Protein AF-A0A1I1TB42-F1 (afdb_monomer_lite)

Structure (mmCIF, N/CA/C/O backbone):
data_AF-A0A1I1TB42-F1
#
_entry.id   AF-A0A1I1TB42-F1
#
loop_
_atom_site.group_PDB
_atom_site.id
_atom_site.type_symbol
_atom_site.label_atom_id
_atom_site.label_alt_id
_atom_site.label_comp_id
_atom_site.label_asym_id
_atom_site.label_entity_id
_atom_site.label_seq_id
_atom_site.pdbx_PDB_ins_code
_atom_site.Cartn_x
_atom_site.Cartn_y
_atom_site.Cartn_z
_atom_site.occupancy
_atom_site.B_iso_or_equiv
_atom_site.auth_seq_id
_atom_site.auth_comp_id
_atom_site.auth_asym_id
_atom_site.auth_atom_id
_atom_site.pdbx_PDB_model_num
ATOM 1 N N . MET A 1 1 ? 8.179 -0.869 8.199 1.00 71.31 1 MET A N 1
ATOM 2 C CA . MET A 1 1 ? 7.589 -1.768 7.177 1.00 71.31 1 MET A CA 1
ATOM 3 C C . MET A 1 1 ? 8.344 -3.089 7.223 1.00 71.31 1 MET A C 1
ATOM 5 O O . MET A 1 1 ? 9.560 -3.053 7.364 1.00 71.31 1 MET A O 1
ATOM 9 N N . ARG A 1 2 ? 7.650 -4.229 7.180 1.00 82.56 2 ARG A N 1
ATOM 10 C CA . ARG A 1 2 ? 8.230 -5.577 7.302 1.00 82.56 2 ARG A CA 1
ATOM 11 C C . ARG A 1 2 ? 7.795 -6.415 6.099 1.00 82.56 2 ARG A C 1
ATOM 13 O O . ARG A 1 2 ? 6.681 -6.236 5.622 1.00 82.56 2 ARG A O 1
ATOM 20 N N . TYR A 1 3 ? 8.633 -7.331 5.627 1.00 83.31 3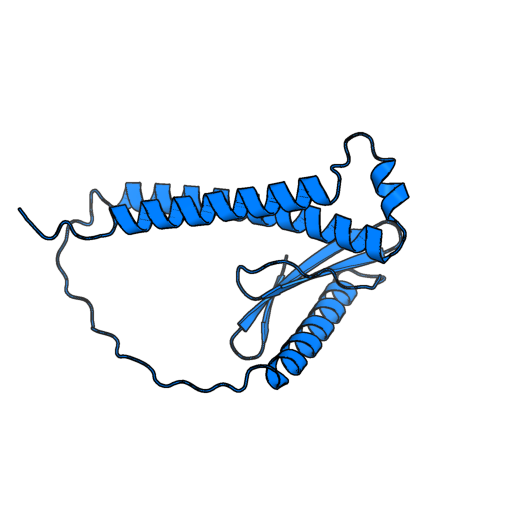 TYR A N 1
ATOM 21 C CA . TYR A 1 3 ? 8.280 -8.260 4.548 1.00 83.31 3 TYR A CA 1
ATOM 22 C C . TYR A 1 3 ? 8.361 -9.696 5.055 1.00 83.31 3 TYR A C 1
ATOM 24 O O . TYR A 1 3 ? 9.270 -10.033 5.813 1.00 83.31 3 TYR A O 1
ATOM 32 N N . ARG A 1 4 ? 7.403 -10.535 4.659 1.00 83.69 4 ARG A N 1
ATOM 33 C CA . ARG A 1 4 ? 7.363 -11.964 5.001 1.00 83.69 4 ARG A CA 1
ATOM 34 C C . ARG A 1 4 ? 6.939 -12.783 3.794 1.00 83.69 4 ARG A C 1
ATOM 36 O O . ARG A 1 4 ? 6.113 -12.334 3.011 1.00 83.69 4 ARG A O 1
ATOM 43 N N . GLU A 1 5 ? 7.480 -13.982 3.645 1.00 82.94 5 GLU A N 1
ATOM 44 C CA . GLU A 1 5 ? 7.063 -14.891 2.579 1.00 82.94 5 GLU A CA 1
ATOM 45 C C . GLU A 1 5 ? 5.858 -15.736 3.018 1.00 82.94 5 GLU A C 1
ATOM 47 O O . GLU A 1 5 ? 5.790 -16.209 4.155 1.00 82.94 5 GLU A O 1
ATOM 52 N N . HIS A 1 6 ? 4.897 -15.933 2.115 1.00 79.31 6 HIS A N 1
ATOM 53 C CA . HIS A 1 6 ? 3.811 -16.889 2.287 1.00 79.31 6 HIS A CA 1
ATOM 54 C C . HIS A 1 6 ? 3.428 -17.523 0.944 1.00 79.31 6 HIS A C 1
ATOM 56 O O . HIS A 1 6 ? 3.066 -16.815 0.007 1.00 79.31 6 HIS A O 1
ATOM 62 N N . ALA A 1 7 ? 3.491 -18.857 0.856 1.00 78.50 7 ALA A N 1
ATOM 63 C CA . ALA A 1 7 ? 3.131 -19.628 -0.341 1.00 78.50 7 ALA A CA 1
ATOM 64 C C . ALA A 1 7 ? 3.830 -19.143 -1.636 1.00 78.50 7 ALA A C 1
ATOM 66 O O . ALA A 1 7 ? 3.191 -19.001 -2.679 1.00 78.50 7 ALA A O 1
ATOM 67 N N . GLY A 1 8 ? 5.133 -18.839 -1.560 1.00 77.12 8 GLY A N 1
ATOM 68 C CA . GLY A 1 8 ? 5.920 -18.339 -2.694 1.00 77.12 8 GLY A CA 1
ATOM 69 C C . GLY A 1 8 ? 5.619 -16.890 -3.089 1.00 77.12 8 GLY A C 1
ATOM 70 O O . GLY A 1 8 ? 6.029 -16.441 -4.158 1.00 77.12 8 GLY A O 1
ATOM 71 N N . ARG A 1 9 ? 4.876 -16.144 -2.260 1.00 80.56 9 ARG A N 1
ATOM 72 C CA . ARG A 1 9 ? 4.571 -14.724 -2.467 1.00 80.56 9 ARG A CA 1
ATOM 73 C C . ARG A 1 9 ? 5.179 -13.884 -1.354 1.00 80.56 9 ARG A C 1
ATOM 75 O O . ARG A 1 9 ? 5.055 -14.214 -0.176 1.00 80.56 9 ARG A O 1
ATOM 82 N N . GLN A 1 10 ? 5.790 -12.762 -1.722 1.00 83.94 10 GLN A N 1
ATOM 83 C CA . GLN A 1 10 ? 6.250 -11.769 -0.756 1.00 83.94 10 GLN A CA 1
ATOM 84 C C . GLN A 1 10 ? 5.054 -10.944 -0.266 1.00 83.94 10 GLN A C 1
ATOM 86 O O . GLN A 1 10 ? 4.338 -10.350 -1.067 1.00 83.94 10 GLN A O 1
ATOM 91 N N . VAL A 1 11 ? 4.838 -10.912 1.044 1.00 86.62 11 VAL A N 1
ATOM 92 C CA . VAL A 1 11 ? 3.774 -10.160 1.710 1.00 86.62 11 VAL A CA 1
ATOM 93 C C . VAL A 1 11 ? 4.393 -8.972 2.439 1.00 86.62 11 VAL A C 1
ATOM 95 O O . VAL A 1 11 ? 5.223 -9.149 3.334 1.00 86.62 11 VAL A O 1
ATOM 98 N N . GLY A 1 12 ? 3.996 -7.762 2.053 1.00 87.50 12 GLY A N 1
ATOM 99 C CA . GLY A 1 12 ? 4.333 -6.534 2.764 1.00 87.50 12 GLY A CA 1
ATOM 100 C C . GLY A 1 12 ? 3.418 -6.358 3.971 1.00 87.50 12 GLY A C 1
ATOM 101 O O . GLY A 1 12 ? 2.211 -6.542 3.862 1.00 87.50 12 GLY A O 1
ATOM 102 N N . ILE A 1 13 ? 3.986 -6.011 5.123 1.00 91.06 13 ILE A N 1
ATOM 103 C CA . ILE A 1 13 ? 3.274 -5.715 6.367 1.00 91.06 13 ILE A CA 1
ATOM 104 C C . ILE A 1 13 ? 3.668 -4.316 6.819 1.00 91.06 13 ILE A C 1
ATOM 106 O O . ILE A 1 13 ? 4.839 -4.001 7.065 1.00 91.06 13 ILE A O 1
ATOM 110 N N . MET A 1 14 ? 2.666 -3.463 6.936 1.00 90.31 14 MET A N 1
ATOM 111 C CA . MET A 1 14 ? 2.805 -2.098 7.398 1.00 90.31 14 MET A CA 1
ATOM 112 C C . MET A 1 14 ? 1.963 -1.937 8.643 1.00 90.31 14 MET A C 1
ATOM 114 O O . MET A 1 14 ? 0.807 -2.335 8.653 1.00 90.31 14 MET A O 1
ATOM 118 N N . VAL A 1 15 ? 2.551 -1.346 9.675 1.00 91.62 15 VAL A N 1
ATOM 119 C CA . VAL A 1 15 ? 1.868 -1.010 10.918 1.00 91.62 15 VAL A CA 1
ATOM 120 C C . VAL A 1 15 ? 2.166 0.430 11.284 1.00 91.62 15 VAL A C 1
ATOM 122 O O . VAL A 1 15 ? 3.224 0.956 10.929 1.00 91.62 15 VAL A O 1
ATOM 125 N N . TRP A 1 16 ? 1.212 1.087 11.930 1.00 88.12 16 TRP A N 1
ATOM 126 C CA . TRP A 1 16 ? 1.358 2.465 12.387 1.00 88.12 16 TRP A CA 1
ATOM 127 C C . TRP A 1 16 ? 0.541 2.700 13.657 1.00 88.12 16 TRP A C 1
ATOM 129 O O . TRP A 1 16 ? -0.492 2.059 13.866 1.00 88.12 16 TRP A O 1
ATOM 139 N N . ALA A 1 17 ? 1.009 3.628 14.489 1.00 85.00 17 ALA A N 1
ATOM 140 C CA . ALA A 1 17 ? 0.274 4.092 15.656 1.00 85.00 17 ALA A CA 1
ATOM 141 C C . ALA A 1 17 ? -0.944 4.931 15.232 1.00 85.00 17 ALA A C 1
ATOM 143 O O . ALA A 1 17 ? -0.885 5.711 14.279 1.00 85.00 17 ALA A O 1
ATOM 144 N N . SER A 1 18 ? -2.058 4.756 15.934 1.00 78.25 18 SER A N 1
ATOM 145 C CA . SER A 1 18 ? -3.333 5.431 15.704 1.00 78.25 18 SER A CA 1
ATOM 146 C C . SER A 1 18 ? -4.086 5.561 17.028 1.00 78.25 18 SER A C 1
ATOM 148 O O . SER A 1 18 ? -4.715 4.597 17.464 1.00 78.25 18 SER A O 1
ATOM 150 N N . GLY A 1 19 ? -4.023 6.757 17.629 1.00 76.38 19 GLY A N 1
ATOM 151 C CA . GLY A 1 19 ? -4.785 7.181 18.814 1.00 76.38 19 GLY A CA 1
ATOM 152 C C . GLY A 1 19 ? -4.632 6.257 20.024 1.00 76.38 19 GLY A C 1
ATOM 153 O O . GLY A 1 19 ? -3.760 6.431 20.863 1.00 76.38 19 GLY A O 1
ATOM 154 N N . ASP A 1 20 ? -5.494 5.260 20.083 1.00 79.44 20 ASP A N 1
ATOM 155 C CA . ASP A 1 20 ? -5.678 4.257 21.130 1.00 79.44 20 ASP A CA 1
ATOM 156 C C . ASP A 1 20 ? -5.070 2.883 20.782 1.00 79.44 20 ASP A C 1
ATOM 158 O O . ASP A 1 20 ? -5.358 1.880 21.431 1.00 79.44 20 ASP A O 1
ATOM 162 N N . GLY A 1 21 ? -4.209 2.797 19.763 1.00 87.75 21 GLY A N 1
ATOM 163 C CA . GLY A 1 21 ? -3.405 1.597 19.539 1.00 87.75 21 GLY A CA 1
ATOM 164 C C . GLY A 1 21 ? -2.656 1.565 18.216 1.00 87.75 21 GLY A C 1
ATOM 165 O O . GLY A 1 21 ? -2.378 2.584 17.593 1.00 87.75 21 GLY A O 1
ATOM 166 N N . TRP A 1 22 ? -2.327 0.360 17.778 1.00 90.06 22 TRP A N 1
ATOM 167 C CA . TRP A 1 22 ? -1.619 0.074 16.539 1.00 90.06 22 TRP A CA 1
ATOM 168 C C . TRP A 1 22 ? -2.563 -0.511 15.501 1.00 90.06 22 TRP A C 1
ATOM 170 O O . TRP A 1 22 ? -3.445 -1.310 15.819 1.00 90.06 22 TRP A O 1
ATOM 180 N N . ARG A 1 23 ? -2.352 -0.126 14.246 1.00 86.38 23 ARG A N 1
ATOM 181 C CA . ARG A 1 23 ? -3.084 -0.615 13.075 1.00 86.38 23 ARG A CA 1
ATOM 182 C C . ARG A 1 23 ? -2.139 -1.270 12.101 1.00 86.38 23 ARG A C 1
ATOM 184 O O . ARG A 1 23 ? -0.926 -1.104 12.214 1.00 86.38 23 ARG A O 1
ATOM 191 N N . GLY A 1 24 ? -2.703 -1.964 11.121 1.00 88.56 24 GLY A N 1
ATOM 192 C CA . GLY A 1 24 ? -1.915 -2.548 10.060 1.00 88.56 24 GLY A CA 1
ATOM 193 C C . GLY A 1 24 ? -2.632 -2.644 8.726 1.00 88.56 24 GLY A C 1
ATOM 194 O O . GLY A 1 24 ? -3.857 -2.605 8.631 1.00 88.56 24 GLY A O 1
ATOM 195 N N . ALA A 1 25 ? -1.823 -2.749 7.685 1.00 88.44 25 ALA A N 1
ATOM 196 C CA . ALA A 1 25 ? -2.212 -3.023 6.318 1.00 88.44 25 ALA A CA 1
ATOM 197 C C . ALA A 1 25 ? -1.225 -4.032 5.734 1.00 88.44 25 ALA A C 1
ATOM 199 O O . ALA A 1 25 ? -0.064 -4.108 6.157 1.00 88.44 25 ALA A O 1
ATOM 200 N N . TRP A 1 26 ? -1.680 -4.802 4.755 1.00 90.50 26 TRP A N 1
ATOM 201 C CA . TRP A 1 26 ? -0.843 -5.773 4.064 1.00 90.50 26 TRP A CA 1
ATOM 202 C C . TRP A 1 26 ? -0.923 -5.602 2.556 1.00 90.50 26 TRP A C 1
ATOM 204 O O . TRP A 1 26 ? -1.932 -5.150 2.031 1.00 90.50 26 TRP A O 1
ATOM 214 N N . SER A 1 27 ? 0.136 -5.978 1.854 1.00 85.25 27 SER A N 1
ATOM 215 C CA . SER A 1 27 ? 0.175 -6.022 0.392 1.00 85.25 27 SER A CA 1
ATOM 216 C C . SER A 1 27 ? 0.836 -7.311 -0.078 1.00 85.25 27 SER A C 1
ATOM 218 O O . SER A 1 27 ? 1.482 -8.020 0.698 1.00 85.25 27 SER A O 1
ATOM 220 N N . VAL A 1 28 ? 0.669 -7.632 -1.358 1.00 85.12 28 VAL A N 1
ATOM 221 C CA . VAL A 1 28 ? 1.310 -8.785 -2.001 1.00 85.12 28 VAL A CA 1
ATOM 222 C C . VAL A 1 28 ? 2.196 -8.272 -3.124 1.00 85.12 28 VAL A C 1
ATOM 224 O O . VAL A 1 28 ? 1.712 -7.614 -4.044 1.00 85.12 28 VAL A O 1
ATOM 227 N N . GLY A 1 29 ? 3.489 -8.582 -3.059 1.00 76.00 29 GLY A N 1
ATOM 228 C CA . GLY A 1 29 ? 4.491 -8.078 -3.993 1.00 76.00 29 GLY A CA 1
ATOM 229 C C . GLY A 1 29 ? 4.512 -6.547 -4.034 1.00 76.00 29 GLY A C 1
ATOM 230 O O . GLY A 1 29 ? 4.489 -5.888 -2.998 1.00 76.00 29 GLY A O 1
ATOM 231 N N . GLY A 1 30 ? 4.543 -5.987 -5.245 1.00 63.81 30 GLY A N 1
ATOM 232 C CA . GLY A 1 30 ? 4.378 -4.552 -5.505 1.00 63.81 30 GLY A CA 1
ATOM 233 C C . GLY A 1 30 ? 2.931 -4.148 -5.805 1.00 63.81 30 GLY A C 1
ATOM 234 O O . GLY A 1 30 ? 2.724 -3.271 -6.632 1.00 63.81 30 GLY A O 1
ATOM 235 N N . GLY A 1 31 ? 1.942 -4.833 -5.228 1.00 71.44 31 GLY A N 1
ATOM 236 C CA . GLY A 1 31 ? 0.520 -4.529 -5.421 1.00 71.44 31 GLY A CA 1
ATOM 237 C C . GLY A 1 31 ? -0.047 -3.521 -4.415 1.00 71.44 31 GLY A C 1
ATOM 238 O O . GLY A 1 31 ? 0.668 -3.020 -3.548 1.00 71.44 31 GLY A O 1
ATOM 239 N N . ALA A 1 32 ? -1.356 -3.275 -4.526 1.00 73.06 32 ALA A N 1
ATOM 240 C CA . ALA A 1 32 ? -2.114 -2.392 -3.639 1.00 73.06 32 ALA A CA 1
ATOM 241 C C . ALA A 1 32 ? -2.079 -2.846 -2.168 1.00 73.06 32 ALA A C 1
ATOM 243 O O . ALA A 1 32 ? -1.952 -4.044 -1.871 1.00 73.06 32 ALA A O 1
ATOM 244 N N . TRP A 1 33 ? -2.220 -1.887 -1.252 1.00 81.44 33 TRP A N 1
ATOM 245 C CA . TRP A 1 33 ? -2.305 -2.147 0.186 1.00 81.44 33 TRP A CA 1
ATOM 246 C C . TRP A 1 33 ? -3.747 -2.332 0.664 1.00 81.44 33 TRP A C 1
ATOM 248 O O . TRP A 1 33 ? -4.632 -1.529 0.393 1.00 81.44 33 TRP A O 1
ATOM 258 N N . TYR A 1 34 ? -3.963 -3.375 1.460 1.00 81.12 34 TYR A N 1
ATOM 259 C CA . TYR A 1 34 ? -5.237 -3.724 2.071 1.00 81.12 34 TYR A CA 1
ATOM 260 C C . TYR A 1 34 ? -5.193 -3.398 3.561 1.00 81.12 34 TYR A C 1
ATOM 262 O O . TYR A 1 34 ? -4.496 -4.058 4.340 1.00 81.12 34 TYR A O 1
ATOM 270 N N . ALA A 1 35 ? -5.939 -2.372 3.964 1.00 84.50 35 ALA A N 1
ATOM 271 C CA . ALA A 1 35 ? -6.102 -2.025 5.367 1.00 84.50 35 ALA A CA 1
ATOM 272 C C . ALA A 1 35 ? -6.772 -3.170 6.138 1.00 84.50 35 ALA A C 1
ATOM 274 O O . ALA A 1 35 ? -7.774 -3.739 5.700 1.00 84.50 35 ALA A O 1
ATOM 275 N N . VAL A 1 36 ? -6.235 -3.492 7.313 1.00 84.19 36 VAL A N 1
ATOM 276 C CA . VAL A 1 36 ? -6.827 -4.484 8.203 1.00 84.19 36 VAL A CA 1
ATOM 277 C C . VAL A 1 36 ? -7.741 -3.797 9.199 1.00 84.19 36 VAL A C 1
ATOM 279 O O . VAL A 1 36 ? -7.383 -2.800 9.828 1.00 84.19 36 VAL A O 1
ATOM 282 N N . ARG A 1 37 ? -8.937 -4.359 9.362 1.00 76.25 37 ARG A N 1
ATOM 283 C CA . ARG A 1 37 ? -9.877 -3.921 10.386 1.00 76.25 37 ARG A CA 1
ATOM 284 C C . ARG A 1 37 ? -9.424 -4.470 11.739 1.00 76.25 37 ARG A C 1
ATOM 286 O O . ARG A 1 37 ? -9.446 -5.679 11.953 1.00 76.25 37 ARG A O 1
ATOM 293 N N . GLY A 1 38 ? -8.998 -3.588 12.635 1.00 75.25 38 GLY A N 1
ATOM 294 C CA . GLY A 1 38 ? -8.553 -3.958 13.975 1.00 75.25 38 GLY A CA 1
ATOM 295 C C . GLY A 1 38 ? -7.628 -2.914 14.588 1.00 75.25 38 GLY A C 1
ATOM 296 O O . GLY A 1 38 ? -6.989 -2.138 13.877 1.00 75.25 38 GLY A O 1
ATOM 297 N N . ARG A 1 39 ? -7.577 -2.910 15.920 1.00 83.38 39 ARG A N 1
ATOM 298 C CA . ARG A 1 39 ? -6.672 -2.096 16.728 1.00 83.38 39 ARG A CA 1
ATOM 299 C C . ARG A 1 39 ? -6.023 -2.995 17.772 1.00 83.38 39 ARG A C 1
ATOM 301 O O . ARG A 1 39 ? -6.701 -3.822 18.382 1.00 83.38 39 ARG A O 1
ATOM 308 N N . TRP A 1 40 ? -4.715 -2.857 17.946 1.00 90.25 40 TRP A N 1
ATOM 309 C CA . TRP A 1 40 ? -3.929 -3.719 18.828 1.00 90.25 40 TRP A CA 1
ATOM 310 C C . TRP A 1 40 ? -3.077 -2.901 19.789 1.00 90.25 40 TRP A C 1
ATOM 312 O O . TRP A 1 40 ? -2.650 -1.799 19.466 1.00 90.25 40 TRP A O 1
ATOM 322 N N . ALA A 1 41 ? -2.815 -3.447 20.974 1.00 87.75 41 ALA A N 1
ATOM 323 C CA . ALA A 1 41 ? -2.095 -2.730 22.024 1.00 87.75 41 ALA A CA 1
ATOM 324 C C . ALA A 1 41 ? -0.621 -2.448 21.673 1.00 87.75 41 ALA A C 1
ATOM 326 O O . ALA A 1 41 ? -0.053 -1.474 22.155 1.00 87.75 41 ALA A O 1
ATOM 327 N N . THR A 1 42 ? 0.004 -3.275 20.827 1.00 90.44 42 THR A N 1
ATOM 328 C CA . THR A 1 42 ? 1.434 -3.172 20.497 1.00 90.44 42 THR A CA 1
ATOM 329 C C . THR A 1 42 ? 1.694 -3.285 18.997 1.00 90.44 42 THR A C 1
ATOM 331 O O . THR A 1 42 ? 0.903 -3.883 18.259 1.00 90.44 42 THR A O 1
ATOM 334 N N . GLU A 1 43 ? 2.830 -2.737 18.554 1.00 90.19 43 GLU A N 1
ATOM 335 C CA . GLU A 1 43 ? 3.301 -2.837 17.168 1.00 90.19 43 GLU A CA 1
ATOM 336 C C . GLU A 1 43 ? 3.465 -4.303 16.738 1.00 90.19 43 GLU A C 1
ATOM 338 O O . GLU A 1 43 ? 2.953 -4.706 15.692 1.00 90.19 43 GLU A O 1
ATOM 343 N N . GLU A 1 44 ? 4.132 -5.116 17.561 1.00 89.75 44 GLU A N 1
ATOM 344 C CA . GLU A 1 44 ? 4.338 -6.550 17.333 1.00 89.75 44 GLU A CA 1
ATOM 345 C C . GLU A 1 44 ? 3.023 -7.301 17.138 1.00 89.75 44 GLU A C 1
ATOM 347 O O . GLU A 1 44 ? 2.880 -8.046 16.164 1.00 89.75 44 GLU A O 1
ATOM 352 N N . LEU A 1 45 ? 2.044 -7.072 18.020 1.00 89.38 45 LEU A N 1
ATOM 353 C CA . LEU A 1 45 ? 0.745 -7.730 17.931 1.00 89.38 45 LEU A CA 1
ATOM 354 C C . LEU A 1 45 ? -0.004 -7.285 16.670 1.00 89.38 45 LEU A C 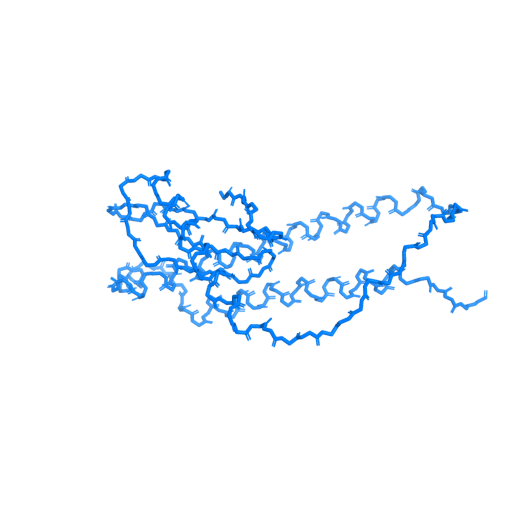1
ATOM 356 O O . LEU A 1 45 ? -0.606 -8.114 15.987 1.00 89.38 45 LEU A O 1
ATOM 360 N N . ALA A 1 46 ? 0.078 -6.000 16.316 1.00 89.12 46 ALA A N 1
ATOM 361 C CA . ALA A 1 46 ? -0.493 -5.493 15.075 1.00 89.12 46 ALA A CA 1
ATOM 362 C C . ALA A 1 46 ? 0.133 -6.153 13.845 1.00 89.12 46 ALA A C 1
ATOM 364 O O . ALA A 1 46 ? -0.587 -6.580 12.939 1.00 89.12 46 ALA A O 1
ATOM 365 N N . ALA A 1 47 ? 1.459 -6.287 13.818 1.00 89.12 47 ALA A N 1
ATOM 366 C CA . ALA A 1 47 ? 2.174 -6.898 12.705 1.00 89.12 47 ALA A CA 1
ATOM 367 C C . ALA A 1 47 ? 1.829 -8.388 12.574 1.00 89.12 47 ALA A C 1
ATOM 369 O O . ALA A 1 47 ? 1.599 -8.880 11.466 1.00 89.12 47 ALA A O 1
ATOM 370 N N . GLU A 1 48 ? 1.746 -9.101 13.698 1.00 89.44 48 GLU A N 1
ATOM 371 C CA . GLU A 1 48 ? 1.390 -10.516 13.733 1.00 89.44 48 GLU A CA 1
ATOM 372 C C . GLU A 1 48 ? -0.047 -10.756 13.260 1.00 89.44 48 GLU A C 1
ATOM 374 O O . GLU A 1 48 ? -0.275 -11.587 12.378 1.00 89.44 48 GLU A O 1
ATOM 379 N N . LYS A 1 49 ? -1.018 -9.999 13.783 1.00 90.00 49 LYS A N 1
ATOM 380 C CA . LYS A 1 49 ? -2.434 -10.133 13.409 1.00 90.00 49 LYS A CA 1
ATOM 381 C C . LYS A 1 49 ? -2.684 -9.716 11.962 1.00 90.00 49 LYS A C 1
ATOM 383 O O . LYS A 1 49 ? -3.422 -10.400 11.254 1.00 90.00 49 LYS A O 1
ATOM 388 N N . THR A 1 50 ? -2.007 -8.670 11.493 1.00 88.06 50 THR A N 1
ATOM 389 C CA . THR A 1 50 ? -2.034 -8.249 10.083 1.00 88.06 50 THR A CA 1
ATOM 390 C C . THR A 1 50 ? -1.499 -9.353 9.169 1.00 88.06 50 THR A C 1
ATOM 392 O O . THR A 1 50 ? -2.113 -9.657 8.148 1.00 88.06 50 THR A O 1
ATOM 395 N N . PHE A 1 51 ? -0.404 -10.018 9.555 1.00 87.75 51 PHE A N 1
ATOM 396 C CA . PHE A 1 51 ? 0.134 -11.147 8.793 1.00 87.75 51 PHE A CA 1
ATOM 397 C C . PHE A 1 51 ? -0.757 -12.398 8.864 1.00 87.75 51 PHE A C 1
ATOM 399 O O . PHE A 1 51 ? -0.897 -13.121 7.883 1.00 87.75 51 PHE A O 1
ATOM 406 N N . ALA A 1 52 ? -1.398 -12.674 9.999 1.00 85.94 52 ALA A N 1
ATOM 407 C CA . ALA A 1 52 ? -2.346 -13.783 10.101 1.00 85.94 52 ALA A CA 1
ATOM 408 C C . ALA A 1 52 ? -3.557 -13.583 9.171 1.00 85.94 52 ALA A C 1
ATOM 410 O O . ALA A 1 52 ? -3.998 -14.522 8.505 1.00 85.94 52 ALA A O 1
ATOM 411 N N . LEU A 1 53 ? -4.060 -12.350 9.077 1.00 85.50 53 LEU A N 1
ATOM 412 C CA . LEU A 1 53 ? -5.181 -12.004 8.206 1.00 85.50 53 LEU A CA 1
ATOM 413 C C . LEU A 1 53 ? -4.795 -12.021 6.726 1.00 85.50 53 LEU A C 1
ATOM 415 O O . LEU A 1 53 ? -5.568 -12.530 5.917 1.00 85.50 53 LEU A O 1
ATOM 419 N N . SER A 1 54 ? -3.588 -11.570 6.369 1.00 84.62 54 SER A N 1
ATOM 420 C CA . SER A 1 54 ? -3.097 -11.694 4.992 1.00 84.62 54 SER A CA 1
ATOM 421 C C . SER A 1 54 ? -2.985 -13.155 4.554 1.00 84.62 54 SER A C 1
ATOM 423 O O . SER A 1 54 ? -3.411 -13.497 3.454 1.00 84.62 54 SER A O 1
ATOM 425 N N . ARG A 1 55 ? -2.500 -14.044 5.432 1.00 84.44 55 ARG A N 1
ATOM 426 C CA . ARG A 1 55 ? -2.458 -15.494 5.181 1.00 84.44 55 ARG A CA 1
ATOM 427 C C . ARG A 1 55 ? -3.845 -16.092 4.965 1.00 84.44 55 ARG A C 1
ATOM 429 O O . ARG A 1 55 ? -4.020 -16.883 4.045 1.00 84.44 55 ARG A O 1
ATOM 436 N N . SER A 1 56 ? -4.819 -15.719 5.797 1.00 81.19 56 SER A N 1
ATOM 437 C CA . SER A 1 56 ? -6.202 -16.194 5.660 1.00 81.19 56 SER A CA 1
ATOM 438 C C . SER A 1 56 ? -6.809 -15.759 4.322 1.00 81.19 56 SER A C 1
ATOM 440 O O . SER A 1 56 ? -7.314 -16.592 3.571 1.00 81.19 56 SER A O 1
ATOM 442 N N . SER A 1 57 ? -6.661 -14.480 3.968 1.00 77.00 57 SER A N 1
ATOM 443 C CA . SER A 1 57 ? -7.153 -13.923 2.701 1.00 77.00 57 SER A CA 1
ATOM 444 C C . SER A 1 57 ? -6.475 -14.557 1.484 1.00 77.00 57 SER A C 1
ATOM 446 O O . SER A 1 57 ? -7.150 -14.958 0.541 1.00 77.00 57 SER A O 1
ATOM 448 N N . LEU A 1 58 ? -5.150 -14.739 1.523 1.00 75.56 58 LEU A N 1
ATOM 449 C CA . LEU A 1 58 ? -4.395 -15.420 0.465 1.00 75.56 58 LEU A CA 1
ATOM 450 C C . LEU A 1 58 ? -4.770 -16.902 0.332 1.00 75.56 58 LEU A C 1
ATOM 452 O O . LEU A 1 58 ? -4.815 -17.427 -0.782 1.00 75.56 58 LEU A O 1
ATOM 456 N N . GLY A 1 59 ? -5.052 -17.572 1.451 1.00 62.59 59 GLY A N 1
ATOM 457 C CA . GLY A 1 59 ? -5.544 -18.948 1.477 1.00 62.59 59 GLY A CA 1
ATOM 458 C C . GLY A 1 59 ? -6.952 -19.085 0.891 1.00 62.59 59 GLY A C 1
ATOM 459 O O . GLY A 1 59 ? -7.219 -20.051 0.177 1.00 62.59 59 GLY A O 1
ATOM 460 N N . GLN A 1 60 ? -7.833 -18.103 1.119 1.00 55.03 60 GLN A N 1
ATOM 461 C CA . GLN A 1 60 ? -9.171 -18.066 0.518 1.00 55.03 60 GLN A CA 1
ATOM 462 C C . GLN A 1 60 ? -9.150 -17.689 -0.972 1.00 55.03 60 GLN A C 1
ATOM 464 O O . GLN A 1 60 ? -9.895 -18.279 -1.758 1.00 55.03 60 GLN A O 1
ATOM 469 N N . ASP A 1 61 ? -8.247 -16.807 -1.407 1.00 51.44 61 ASP A N 1
ATOM 470 C CA . ASP A 1 61 ? -8.029 -16.516 -2.835 1.00 51.44 61 ASP A CA 1
ATOM 471 C C . ASP A 1 61 ? -7.447 -17.713 -3.609 1.00 51.44 61 ASP A C 1
ATOM 473 O O . ASP A 1 61 ? -7.640 -17.837 -4.825 1.00 51.44 61 ASP A O 1
ATOM 477 N N . GLY A 1 62 ? -6.802 -18.652 -2.907 1.00 43.94 62 GLY A N 1
ATOM 478 C CA . GLY A 1 62 ? -6.386 -19.949 -3.445 1.00 43.94 62 GLY A CA 1
ATOM 479 C C . GLY A 1 62 ? -7.547 -20.831 -3.928 1.00 43.94 62 GLY A C 1
ATOM 480 O O . GLY A 1 62 ? -7.336 -21.687 -4.787 1.00 43.94 62 GLY A O 1
ATOM 481 N N . LEU A 1 63 ? -8.780 -20.596 -3.456 1.00 40.88 63 LEU A N 1
ATOM 482 C CA . LEU A 1 63 ? -9.979 -21.316 -3.909 1.00 40.88 63 LEU A CA 1
ATOM 483 C C . LEU A 1 63 ? -10.609 -20.711 -5.176 1.00 40.88 63 LEU A C 1
ATOM 485 O O . LEU A 1 63 ? -11.344 -21.409 -5.874 1.00 40.88 63 LEU A O 1
ATOM 489 N N . ARG A 1 64 ? -10.317 -19.447 -5.527 1.00 46.34 64 ARG A N 1
ATOM 490 C CA . ARG A 1 64 ? -10.915 -18.772 -6.701 1.00 46.34 64 ARG A CA 1
ATOM 491 C C . ARG A 1 64 ? -10.046 -18.751 -7.957 1.00 46.34 64 ARG A C 1
ATOM 493 O O . ARG A 1 64 ? -10.549 -18.414 -9.027 1.00 46.34 64 ARG A O 1
ATOM 500 N N . ARG A 1 65 ? -8.775 -19.158 -7.891 1.00 45.97 65 ARG A N 1
ATOM 501 C CA . ARG A 1 65 ? -7.905 -19.269 -9.080 1.00 45.97 65 ARG A CA 1
ATOM 502 C C . ARG A 1 65 ? -7.330 -20.673 -9.274 1.00 45.97 65 ARG A C 1
ATOM 504 O O . ARG A 1 65 ? -6.126 -20.850 -9.408 1.00 45.97 65 ARG A O 1
ATOM 511 N N . ARG A 1 66 ? -8.205 -21.674 -9.420 1.00 41.75 66 ARG A N 1
ATOM 512 C CA . ARG A 1 66 ? -7.916 -22.823 -10.294 1.00 41.75 66 ARG A CA 1
ATOM 513 C C . ARG A 1 66 ? -8.432 -22.516 -11.701 1.00 41.75 66 ARG A C 1
ATOM 515 O O . ARG A 1 66 ? -9.539 -22.885 -12.071 1.00 41.75 66 ARG A O 1
ATOM 522 N N . ARG A 1 67 ? -7.602 -21.850 -12.501 1.00 35.69 67 ARG A N 1
ATOM 523 C CA . ARG A 1 67 ? -7.540 -22.117 -13.942 1.00 35.69 67 ARG A CA 1
ATOM 524 C C . ARG A 1 67 ? -6.079 -22.288 -14.316 1.00 35.69 67 ARG A C 1
ATOM 526 O O . ARG A 1 67 ? -5.279 -21.367 -14.209 1.00 35.69 67 ARG A O 1
ATOM 533 N N . SER A 1 68 ? -5.771 -23.527 -14.657 1.00 42.25 68 SER A N 1
ATOM 534 C CA . SER A 1 68 ? -4.491 -24.004 -15.142 1.00 42.25 68 SER A CA 1
ATOM 535 C C . SER A 1 68 ? -4.242 -23.496 -16.560 1.00 42.25 68 SER A C 1
ATOM 537 O O . SER A 1 68 ? -5.116 -23.635 -17.411 1.00 42.25 68 SER A O 1
ATOM 539 N N . SER A 1 69 ? -3.030 -23.015 -16.828 1.00 32.31 69 SER A N 1
ATOM 540 C CA . SER A 1 69 ? -2.425 -23.058 -18.165 1.00 32.31 69 SER A CA 1
ATOM 541 C C . SER A 1 69 ? -0.897 -22.947 -18.060 1.00 32.31 69 SER A C 1
ATOM 543 O O . SER A 1 69 ? -0.377 -21.840 -18.034 1.00 32.31 69 SER A O 1
ATOM 545 N N . ALA A 1 70 ? -0.258 -24.120 -17.926 1.00 33.75 70 ALA A N 1
ATOM 546 C CA . ALA A 1 70 ? 0.967 -24.630 -18.580 1.00 33.75 70 ALA A CA 1
ATOM 547 C C . ALA A 1 70 ? 2.227 -23.722 -18.757 1.00 33.75 70 ALA A C 1
ATOM 549 O O . ALA A 1 70 ? 2.249 -22.577 -18.332 1.00 33.75 70 ALA A O 1
ATOM 550 N N . PRO A 1 71 ? 3.363 -24.272 -19.234 1.00 36.88 71 PRO A N 1
ATOM 551 C CA . PRO A 1 71 ? 4.510 -24.638 -18.412 1.00 36.88 71 PRO A CA 1
ATOM 552 C C . PRO A 1 71 ? 5.699 -23.670 -18.536 1.00 36.88 71 PRO A C 1
ATOM 554 O O . PRO A 1 71 ? 5.765 -22.810 -19.409 1.00 36.88 71 PRO A O 1
ATOM 557 N N . ALA A 1 72 ? 6.661 -23.869 -17.632 1.00 41.56 72 ALA A N 1
ATOM 558 C CA . ALA A 1 72 ? 7.965 -23.222 -17.598 1.00 41.56 72 ALA A CA 1
ATOM 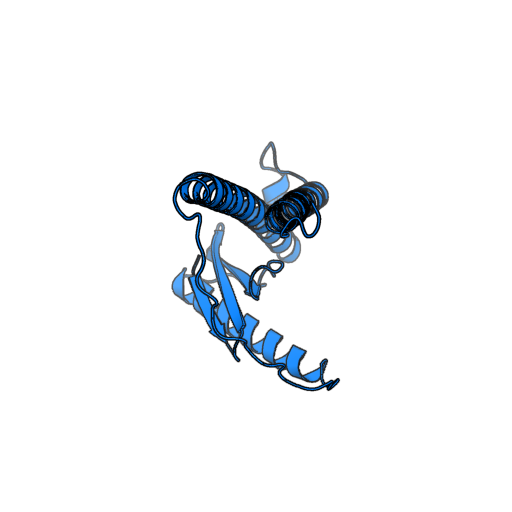559 C C . ALA A 1 72 ? 8.674 -23.273 -18.962 1.00 41.56 72 ALA A C 1
ATOM 561 O O . ALA A 1 72 ? 8.896 -24.352 -19.512 1.00 41.56 72 ALA A O 1
ATOM 562 N N . SER A 1 73 ? 9.058 -22.100 -19.471 1.00 33.84 73 SER A N 1
ATOM 563 C CA . SER A 1 73 ? 9.891 -21.967 -20.664 1.00 33.84 73 SER A CA 1
ATOM 564 C C . SER A 1 73 ? 11.306 -21.536 -20.284 1.00 33.84 73 SER A C 1
ATOM 566 O O . SER A 1 73 ? 11.529 -20.818 -19.309 1.00 33.84 73 SER A O 1
ATOM 568 N N . GLN A 1 74 ? 12.251 -22.088 -21.029 1.00 29.72 74 GLN A N 1
ATOM 569 C CA . GLN A 1 74 ? 13.643 -22.317 -20.679 1.00 29.72 74 GLN A CA 1
ATOM 570 C C . GLN A 1 74 ? 14.496 -21.042 -20.630 1.00 29.72 74 GLN A C 1
ATOM 572 O O . GLN A 1 74 ? 14.292 -20.079 -21.364 1.00 29.72 74 GLN A O 1
ATOM 577 N N . ARG A 1 75 ? 15.500 -21.092 -19.756 1.00 34.41 75 ARG A N 1
ATOM 578 C CA . ARG A 1 75 ? 16.570 -20.111 -19.559 1.00 34.41 75 ARG A CA 1
ATOM 579 C C . ARG A 1 75 ? 17.656 -20.323 -20.628 1.00 34.41 75 ARG A C 1
ATOM 581 O O . ARG A 1 75 ? 18.200 -21.426 -20.658 1.00 34.41 75 ARG A O 1
ATOM 588 N N . PRO A 1 76 ? 18.055 -19.325 -21.436 1.00 33.91 76 PRO A N 1
ATOM 589 C CA . PRO A 1 76 ? 19.350 -19.361 -22.100 1.00 33.91 76 PRO A CA 1
ATOM 590 C C . PRO A 1 76 ? 20.433 -18.755 -21.192 1.00 33.91 76 PRO A C 1
ATOM 592 O O . PRO A 1 76 ? 20.191 -17.804 -20.446 1.00 33.91 76 PRO A O 1
ATOM 595 N N . ALA A 1 77 ? 21.623 -19.354 -21.240 1.00 35.28 77 ALA A N 1
ATOM 596 C CA . ALA A 1 77 ? 22.852 -18.905 -20.586 1.00 35.28 77 ALA A CA 1
ATOM 597 C C . ALA A 1 77 ? 23.399 -17.602 -21.226 1.00 35.28 77 ALA A C 1
ATOM 599 O O . ALA A 1 77 ? 22.998 -17.263 -22.342 1.00 35.28 77 ALA A O 1
ATOM 600 N N . PRO A 1 78 ? 24.292 -16.854 -20.545 1.00 44.72 78 PRO A N 1
ATOM 601 C CA . PRO A 1 78 ? 24.701 -15.523 -20.978 1.00 44.72 78 PRO A CA 1
ATOM 602 C C . PRO A 1 78 ? 25.745 -15.603 -22.097 1.00 44.72 78 PRO A C 1
ATOM 604 O O . PRO A 1 78 ? 26.763 -16.276 -21.959 1.00 44.72 78 PRO A O 1
ATOM 607 N N . ALA A 1 79 ? 25.515 -14.878 -23.191 1.00 32.69 79 ALA A N 1
ATOM 608 C CA . ALA A 1 79 ? 26.562 -14.577 -24.157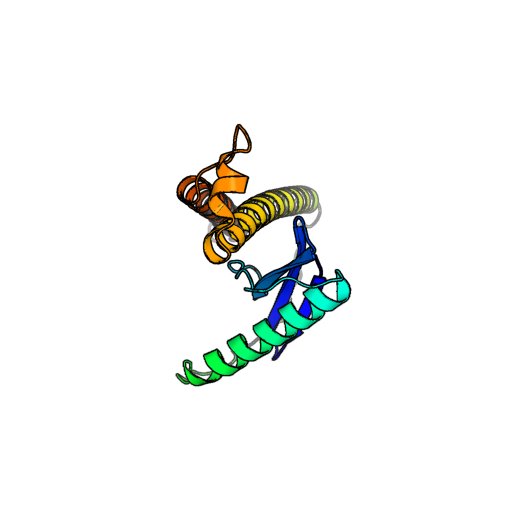 1.00 32.69 79 ALA A CA 1
ATOM 609 C C . ALA A 1 79 ? 27.286 -13.301 -23.708 1.00 32.69 79 ALA A C 1
ATOM 611 O O . ALA A 1 79 ? 26.701 -12.220 -23.658 1.00 32.69 79 ALA A O 1
ATOM 612 N N . CYS A 1 80 ? 28.561 -13.454 -23.355 1.00 40.38 80 CYS A N 1
ATOM 613 C CA . CYS A 1 80 ? 29.509 -12.361 -23.202 1.00 40.38 80 CYS A CA 1
ATOM 614 C C . CYS A 1 80 ? 29.667 -11.596 -24.525 1.00 40.38 80 CYS A C 1
ATOM 616 O O . CYS A 1 80 ? 30.086 -12.193 -25.513 1.00 40.38 80 CYS A O 1
ATOM 618 N N . ALA A 1 81 ? 29.399 -10.288 -24.513 1.00 34.91 81 ALA A N 1
ATOM 619 C CA . ALA A 1 81 ? 30.147 -9.257 -25.244 1.00 34.91 81 ALA A CA 1
ATOM 620 C C . ALA A 1 81 ? 29.692 -7.852 -24.783 1.00 34.91 81 ALA A C 1
ATOM 622 O O . ALA A 1 81 ? 28.503 -7.561 -24.690 1.00 34.91 81 ALA A O 1
ATOM 623 N N . THR A 1 82 ? 30.676 -7.021 -24.454 1.00 44.69 82 THR A N 1
ATOM 624 C CA . THR A 1 82 ? 30.682 -5.667 -23.854 1.00 44.69 82 THR A CA 1
ATOM 625 C C . THR A 1 82 ? 30.005 -4.578 -24.723 1.00 44.69 82 THR A C 1
ATOM 627 O O . THR A 1 82 ? 29.854 -4.782 -25.926 1.00 44.69 82 THR A O 1
ATOM 630 N N . PRO A 1 83 ? 29.522 -3.444 -24.146 1.00 42.94 83 PRO A N 1
ATOM 631 C CA . PRO A 1 83 ? 30.354 -2.382 -23.552 1.00 42.94 83 PRO A CA 1
ATOM 632 C C . PRO A 1 83 ? 29.877 -1.982 -22.142 1.00 42.94 83 PRO A C 1
ATOM 634 O O . PRO A 1 83 ? 28.859 -1.311 -21.974 1.00 42.94 83 PRO A O 1
ATOM 637 N N . GLU A 1 84 ? 30.608 -2.400 -21.107 1.00 52.09 84 GLU A N 1
ATOM 638 C CA . GLU A 1 84 ? 30.215 -2.188 -19.702 1.00 52.09 84 GLU A CA 1
ATOM 639 C C . GLU A 1 84 ? 30.604 -0.817 -19.128 1.00 52.09 84 GLU A C 1
ATOM 641 O O . GLU A 1 84 ? 30.117 -0.444 -18.062 1.00 52.09 84 GLU A O 1
ATOM 646 N N . THR A 1 85 ? 31.410 -0.015 -19.824 1.00 49.84 85 THR A N 1
ATOM 647 C CA . THR A 1 85 ? 31.990 1.186 -19.203 1.00 49.84 85 THR A CA 1
ATOM 648 C C . THR A 1 85 ? 31.065 2.414 -19.246 1.00 49.84 85 THR A C 1
ATOM 650 O O . THR A 1 85 ? 30.991 3.137 -18.256 1.00 49.84 85 THR A O 1
ATOM 653 N N . ASP A 1 86 ? 30.262 2.598 -20.304 1.00 50.19 86 ASP A N 1
ATOM 654 C CA . ASP A 1 86 ? 29.379 3.779 -20.452 1.00 50.19 86 ASP A CA 1
ATOM 655 C C . ASP A 1 86 ? 27.928 3.557 -19.987 1.00 50.19 86 ASP A C 1
ATOM 657 O O . ASP A 1 86 ? 27.196 4.510 -19.715 1.00 50.19 86 ASP A O 1
ATOM 661 N N . ARG A 1 87 ? 27.485 2.300 -19.840 1.00 55.59 87 ARG A N 1
ATOM 662 C CA . ARG A 1 87 ? 26.119 1.972 -19.378 1.00 55.59 87 ARG A CA 1
ATOM 663 C C . ARG A 1 87 ? 25.985 1.923 -17.856 1.00 55.59 87 ARG A C 1
ATOM 665 O O . ARG A 1 87 ? 24.887 2.109 -17.337 1.00 55.59 87 ARG A O 1
ATOM 672 N N . ALA A 1 88 ? 27.081 1.707 -17.130 1.00 63.25 88 ALA A N 1
ATOM 673 C CA . ALA A 1 88 ? 27.087 1.623 -15.670 1.00 63.25 88 ALA A CA 1
ATOM 674 C C . ALA A 1 88 ? 26.555 2.880 -14.937 1.00 63.25 88 ALA A C 1
ATOM 676 O O . ALA A 1 88 ? 25.843 2.711 -13.941 1.00 63.25 88 ALA A O 1
ATOM 677 N N . PRO A 1 89 ? 26.857 4.128 -15.356 1.00 72.81 89 PRO A N 1
ATOM 678 C CA . PRO A 1 89 ? 26.265 5.316 -14.735 1.00 72.81 89 PRO A CA 1
ATOM 679 C C . PRO A 1 89 ? 24.789 5.507 -15.115 1.00 72.81 89 PRO A C 1
ATOM 681 O O . PRO A 1 89 ? 23.982 5.816 -14.243 1.00 72.81 89 PRO A O 1
ATOM 684 N N . ALA A 1 90 ? 24.405 5.245 -16.368 1.00 70.69 90 ALA A N 1
ATOM 685 C CA . ALA A 1 90 ? 23.014 5.361 -16.819 1.00 70.69 90 ALA A CA 1
ATOM 686 C C . ALA A 1 90 ? 22.085 4.352 -16.122 1.00 70.69 90 ALA A C 1
ATOM 688 O O . ALA A 1 90 ? 20.979 4.698 -15.714 1.00 70.69 90 ALA A O 1
ATOM 689 N N . LEU A 1 91 ? 22.550 3.114 -15.923 1.00 71.88 91 LEU A N 1
ATOM 690 C CA . LEU A 1 91 ? 21.815 2.090 -15.175 1.00 71.88 91 LEU A CA 1
ATOM 691 C C . LEU A 1 91 ? 21.711 2.427 -13.681 1.00 71.88 91 LEU A C 1
ATOM 693 O O . LEU A 1 91 ? 20.673 2.164 -13.075 1.00 71.88 91 LEU A O 1
ATOM 697 N N . ARG A 1 92 ? 22.749 3.037 -13.089 1.00 76.38 92 ARG A N 1
ATOM 698 C CA . ARG A 1 92 ? 22.699 3.531 -11.702 1.00 76.38 92 ARG A CA 1
ATOM 699 C C . ARG A 1 92 ? 21.692 4.663 -11.542 1.00 76.38 92 ARG A C 1
ATOM 701 O O . ARG A 1 92 ? 20.802 4.539 -10.708 1.00 76.38 92 ARG A O 1
ATOM 708 N N . ALA A 1 93 ? 21.760 5.683 -12.395 1.00 80.94 93 ALA A N 1
ATOM 709 C CA . ALA A 1 93 ? 20.788 6.774 -12.408 1.00 80.94 93 ALA A CA 1
ATOM 710 C C . ALA A 1 93 ? 19.357 6.248 -12.613 1.00 80.94 93 ALA A C 1
ATOM 712 O O . ALA A 1 93 ? 18.427 6.674 -11.932 1.00 80.94 93 ALA A O 1
ATOM 713 N N . ALA A 1 94 ? 19.179 5.253 -13.490 1.00 80.31 94 ALA A N 1
ATOM 714 C CA . ALA A 1 94 ? 17.871 4.650 -13.699 1.00 80.31 94 ALA A CA 1
ATOM 715 C C . ALA A 1 94 ? 17.358 3.858 -12.484 1.00 80.31 94 ALA A C 1
ATOM 717 O O . ALA A 1 94 ? 16.170 3.891 -12.159 1.00 80.31 94 ALA A O 1
ATOM 718 N N . SER A 1 95 ? 18.257 3.170 -11.779 1.00 78.94 95 SER A N 1
ATOM 719 C CA . SER A 1 95 ? 17.947 2.468 -10.531 1.00 78.94 95 SER A CA 1
ATOM 720 C C . SER A 1 95 ? 17.585 3.430 -9.393 1.00 78.94 95 SER A C 1
ATOM 722 O O . SER A 1 95 ? 16.692 3.133 -8.594 1.00 78.94 95 SER A O 1
ATOM 724 N N . GLU A 1 96 ? 18.267 4.570 -9.298 1.00 85.88 96 GLU A N 1
ATOM 725 C CA . GLU A 1 96 ? 17.972 5.624 -8.321 1.00 85.88 96 GLU A CA 1
ATOM 726 C C . GLU A 1 96 ? 16.598 6.240 -8.592 1.00 85.88 96 GLU A C 1
ATOM 728 O O . GLU A 1 96 ? 15.745 6.235 -7.702 1.00 85.88 96 GLU A O 1
ATOM 733 N N . GLN A 1 97 ? 16.334 6.629 -9.843 1.00 86.31 97 GLN A N 1
ATOM 734 C CA . GLN A 1 97 ? 15.041 7.168 -10.269 1.00 86.31 97 GLN A CA 1
ATOM 735 C C . GLN A 1 97 ? 13.894 6.178 -10.016 1.00 86.31 97 GLN A C 1
ATOM 737 O O . GLN A 1 97 ? 12.833 6.548 -9.514 1.00 86.31 97 GLN A O 1
ATOM 742 N N . TRP A 1 98 ? 14.103 4.892 -10.316 1.00 85.44 98 TRP A N 1
ATOM 743 C CA . TRP A 1 98 ? 13.130 3.842 -10.009 1.00 85.44 98 TRP A CA 1
ATOM 744 C C . TRP A 1 98 ? 12.863 3.721 -8.506 1.00 85.44 98 TRP A C 1
ATOM 746 O O . TRP A 1 98 ? 11.721 3.531 -8.082 1.00 85.44 98 TRP A O 1
ATOM 756 N N . SER A 1 99 ? 13.910 3.828 -7.686 1.00 82.25 99 SER A N 1
ATOM 757 C CA . SER A 1 99 ? 13.795 3.746 -6.228 1.00 82.25 99 SER A CA 1
ATOM 758 C C . SER A 1 99 ? 13.024 4.931 -5.648 1.00 82.25 99 SER A C 1
ATOM 760 O O . SER A 1 99 ? 12.235 4.739 -4.721 1.00 82.25 99 SER A O 1
ATOM 762 N N . GLU A 1 100 ? 13.216 6.127 -6.202 1.00 87.75 100 GLU A N 1
ATOM 763 C CA . GLU A 1 100 ? 12.469 7.333 -5.840 1.00 87.75 100 GLU A CA 1
ATOM 764 C C . GLU A 1 100 ? 10.988 7.207 -6.214 1.00 87.75 100 GLU A C 1
ATOM 766 O O . GLU A 1 100 ? 10.129 7.284 -5.335 1.00 87.75 100 GLU A O 1
ATOM 771 N N . LEU A 1 101 ? 10.683 6.872 -7.472 1.00 85.50 101 LEU A N 1
ATOM 772 C CA . LEU A 1 101 ? 9.304 6.670 -7.935 1.00 85.50 101 LEU A CA 1
ATOM 773 C C . LEU A 1 101 ? 8.571 5.600 -7.116 1.00 85.50 101 LEU A C 1
ATOM 775 O O . LEU A 1 101 ? 7.408 5.766 -6.742 1.00 85.50 101 LEU A O 1
ATOM 779 N N . ARG A 1 102 ? 9.269 4.511 -6.780 1.00 83.31 102 ARG A N 1
ATOM 780 C CA . ARG A 1 102 ? 8.734 3.456 -5.918 1.00 83.31 102 ARG A CA 1
ATOM 781 C C . ARG A 1 102 ? 8.442 3.963 -4.511 1.00 83.31 102 ARG A C 1
ATOM 783 O O . ARG A 1 102 ? 7.426 3.576 -3.937 1.00 83.31 102 ARG A O 1
ATOM 790 N N . ARG A 1 103 ? 9.321 4.788 -3.939 1.00 84.62 103 ARG A N 1
ATOM 791 C CA . ARG A 1 103 ? 9.123 5.378 -2.610 1.00 84.62 103 ARG A CA 1
ATOM 792 C C . ARG A 1 103 ? 7.921 6.321 -2.608 1.00 84.62 103 ARG A C 1
ATOM 794 O O . ARG A 1 103 ? 7.116 6.259 -1.682 1.00 84.62 103 ARG A O 1
ATOM 801 N N . ASP A 1 104 ? 7.763 7.129 -3.649 1.00 87.44 104 ASP A N 1
ATOM 802 C CA . ASP A 1 104 ? 6.622 8.032 -3.808 1.00 87.44 104 ASP A CA 1
ATOM 803 C C . ASP A 1 104 ? 5.301 7.278 -3.898 1.00 87.44 104 ASP A C 1
ATOM 805 O O . ASP A 1 104 ? 4.355 7.591 -3.169 1.00 87.44 104 ASP A O 1
ATOM 809 N N . TRP A 1 105 ? 5.250 6.244 -4.738 1.00 86.25 105 TRP A N 1
ATOM 810 C CA . TRP A 1 105 ? 4.084 5.375 -4.844 1.00 86.25 105 TRP A CA 1
ATOM 811 C C . TRP A 1 105 ? 3.772 4.675 -3.515 1.00 86.25 105 TRP A C 1
ATOM 813 O O . TRP A 1 105 ? 2.633 4.719 -3.052 1.00 86.25 105 TRP A O 1
ATOM 823 N N . GLN A 1 106 ? 4.783 4.122 -2.833 1.00 80.69 106 GLN A N 1
ATOM 824 C CA . GLN A 1 106 ? 4.607 3.528 -1.504 1.00 80.69 106 GLN A CA 1
ATOM 825 C C . GLN A 1 106 ? 4.050 4.537 -0.496 1.00 80.69 106 GLN A C 1
ATOM 827 O O . GLN A 1 106 ? 3.144 4.202 0.262 1.00 80.69 106 GLN A O 1
ATOM 832 N N . ASN A 1 107 ? 4.549 5.773 -0.490 1.00 84.75 107 ASN A N 1
ATOM 833 C CA . ASN A 1 107 ? 4.064 6.824 0.401 1.00 84.75 107 ASN A CA 1
ATOM 834 C C . ASN A 1 107 ? 2.607 7.215 0.106 1.00 84.75 107 ASN A C 1
ATOM 836 O O . ASN A 1 107 ? 1.834 7.428 1.044 1.00 84.75 107 ASN A O 1
ATOM 840 N N . ALA A 1 108 ? 2.220 7.296 -1.170 1.00 82.94 108 ALA A N 1
ATOM 841 C CA . ALA A 1 108 ? 0.843 7.573 -1.574 1.00 82.94 108 ALA A CA 1
ATOM 842 C C . ALA A 1 108 ? -0.110 6.443 -1.143 1.00 82.94 108 ALA A C 1
ATOM 844 O O . ALA A 1 108 ? -1.139 6.708 -0.519 1.00 82.94 108 ALA A O 1
ATOM 845 N N . GLU A 1 109 ? 0.281 5.187 -1.362 1.00 81.19 109 GLU A N 1
ATOM 846 C CA . GLU A 1 109 ? -0.468 4.004 -0.924 1.00 81.19 109 GLU A CA 1
ATOM 847 C C . GLU A 1 109 ? -0.615 3.926 0.604 1.00 81.19 109 GLU A C 1
ATOM 849 O O . GLU A 1 109 ? -1.697 3.627 1.107 1.00 81.19 109 GLU A O 1
ATOM 854 N N . VAL A 1 110 ? 0.441 4.242 1.369 1.00 82.19 110 VAL A N 1
ATOM 855 C CA . VAL A 1 110 ? 0.377 4.318 2.844 1.00 82.19 110 VAL A CA 1
ATOM 856 C C . VAL A 1 110 ? -0.707 5.306 3.272 1.00 82.19 110 VAL A C 1
ATOM 858 O O . VAL A 1 110 ? -1.514 5.003 4.153 1.00 82.19 110 VAL A O 1
ATOM 861 N N . ARG A 1 111 ? -0.716 6.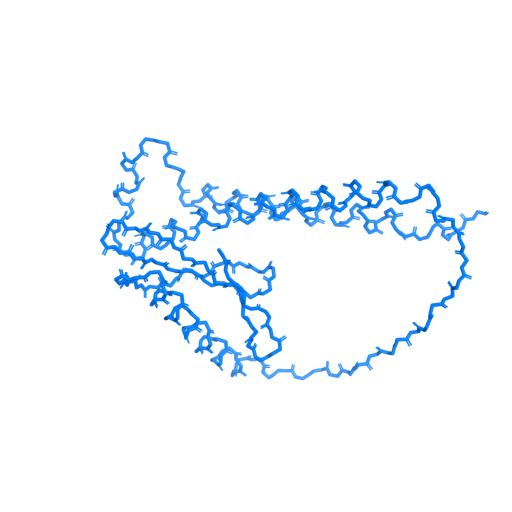507 2.676 1.00 83.75 111 ARG A N 1
ATOM 862 C CA . ARG A 1 111 ? -1.700 7.549 2.998 1.00 83.75 111 ARG A CA 1
ATOM 863 C C . ARG A 1 111 ? -3.117 7.093 2.656 1.00 83.75 111 ARG A C 1
ATOM 865 O O . ARG A 1 111 ? -4.010 7.243 3.491 1.00 83.75 111 ARG A O 1
ATOM 872 N N . LEU A 1 112 ? -3.303 6.485 1.485 1.00 83.00 112 LEU A N 1
ATOM 873 C CA . LEU A 1 112 ? -4.584 5.931 1.056 1.00 83.00 112 LEU A CA 1
ATOM 874 C C . LEU A 1 112 ? -5.088 4.846 2.020 1.00 83.00 112 LEU A C 1
ATOM 876 O O . LEU A 1 112 ? -6.203 4.948 2.534 1.00 83.00 112 LEU A O 1
ATOM 880 N N . ALA A 1 113 ? -4.252 3.858 2.347 1.00 77.75 113 ALA A N 1
ATOM 881 C CA . ALA A 1 113 ? -4.612 2.762 3.246 1.00 77.75 113 ALA A CA 1
ATOM 882 C C . ALA A 1 113 ? -4.962 3.259 4.660 1.00 77.75 113 ALA A C 1
ATOM 884 O O . ALA A 1 113 ? -5.908 2.769 5.284 1.00 77.75 113 ALA A O 1
ATOM 885 N N . ARG A 1 114 ? -4.244 4.272 5.165 1.00 78.88 114 ARG A N 1
ATOM 886 C CA . ARG A 1 114 ? -4.564 4.927 6.444 1.00 78.88 114 ARG A CA 1
ATOM 887 C C . ARG A 1 114 ? -5.946 5.572 6.416 1.00 78.88 114 ARG A C 1
ATOM 889 O O . ARG A 1 114 ? -6.722 5.371 7.350 1.00 78.88 114 ARG A O 1
ATOM 896 N N . ARG A 1 115 ? -6.272 6.292 5.339 1.00 81.00 115 ARG A N 1
ATOM 897 C CA . ARG A 1 115 ? -7.581 6.936 5.171 1.00 81.00 115 ARG A CA 1
ATOM 898 C C . ARG A 1 115 ? -8.709 5.910 5.048 1.00 81.00 115 ARG A C 1
ATOM 900 O O . ARG A 1 115 ? -9.712 6.033 5.745 1.00 81.00 115 ARG A O 1
ATOM 907 N N . GLN A 1 116 ? -8.529 4.868 4.237 1.00 80.25 116 GLN A N 1
ATOM 908 C CA . GLN A 1 116 ? -9.498 3.772 4.108 1.00 80.25 116 GLN A CA 1
ATOM 909 C C . GLN A 1 116 ? -9.739 3.066 5.451 1.00 80.25 116 GLN A C 1
ATOM 911 O O . GLN A 1 116 ? -10.882 2.798 5.819 1.00 80.25 116 GLN A O 1
ATOM 916 N N . SER A 1 117 ? -8.674 2.818 6.220 1.00 75.69 117 SER A N 1
ATOM 917 C CA . SER A 1 117 ? -8.767 2.238 7.565 1.00 75.69 117 SER A CA 1
ATOM 918 C C . SER A 1 117 ? -9.590 3.110 8.517 1.00 75.69 117 SER A C 1
ATOM 920 O O . SER A 1 117 ? -10.424 2.590 9.257 1.00 75.69 117 SER A O 1
ATOM 922 N N . ALA A 1 118 ? -9.374 4.426 8.502 1.00 75.19 118 ALA A N 1
ATOM 923 C CA . ALA A 1 118 ? -10.120 5.359 9.339 1.00 75.19 118 ALA A CA 1
ATOM 924 C C . ALA A 1 118 ? -11.613 5.388 9.005 1.00 75.19 118 ALA A C 1
ATOM 926 O O . ALA A 1 118 ? -12.437 5.286 9.910 1.00 75.19 118 ALA A O 1
ATOM 927 N N . ILE A 1 119 ? -11.961 5.439 7.715 1.00 75.38 119 ILE A N 1
ATOM 928 C CA . ILE A 1 119 ? -13.357 5.414 7.256 1.00 75.38 119 ILE A CA 1
ATOM 929 C C . ILE A 1 119 ? -14.048 4.117 7.700 1.00 75.38 119 ILE A C 1
ATOM 931 O O . ILE A 1 119 ? -15.121 4.163 8.296 1.00 75.38 119 ILE A O 1
ATOM 935 N N . CYS A 1 120 ? -13.411 2.959 7.497 1.00 72.75 120 CYS A N 1
ATOM 936 C CA . CYS A 1 120 ? -13.956 1.657 7.907 1.00 72.75 120 CYS A CA 1
ATOM 937 C C . CYS A 1 120 ? -14.198 1.522 9.420 1.00 72.75 120 CYS A C 1
ATOM 939 O O . CYS A 1 120 ? -14.977 0.660 9.838 1.00 72.75 120 CYS A O 1
ATOM 941 N N . LEU A 1 121 ? -13.508 2.323 10.234 1.00 70.62 121 LEU A N 1
ATOM 942 C CA . LEU A 1 121 ? -13.586 2.302 11.694 1.00 70.62 121 LEU A CA 1
ATOM 943 C C . LEU A 1 121 ? -14.397 3.473 12.272 1.00 70.62 121 LEU A C 1
ATOM 945 O O . LEU A 1 121 ? -14.496 3.580 13.487 1.00 70.62 121 LEU A O 1
ATOM 949 N N . GLY A 1 122 ? -15.017 4.304 11.425 1.00 72.12 122 GLY A N 1
ATOM 950 C CA . GLY A 1 122 ? -15.837 5.438 11.865 1.00 72.12 122 GLY A CA 1
ATOM 951 C C . GLY A 1 122 ? -15.033 6.650 12.346 1.00 72.12 122 GLY A C 1
ATOM 952 O O . GLY A 1 122 ? -15.598 7.574 12.910 1.00 72.12 122 GLY A O 1
ATOM 953 N N . GLU A 1 123 ? -13.722 6.676 12.101 1.00 70.12 123 GLU A N 1
ATOM 954 C CA . GLU A 1 123 ? -12.813 7.769 12.484 1.00 70.12 123 GLU A CA 1
ATOM 955 C C . GLU A 1 123 ? -12.533 8.736 11.320 1.00 70.12 123 GLU A C 1
ATOM 957 O O . GLU A 1 123 ? -11.604 9.542 11.372 1.00 70.12 123 GLU A O 1
ATOM 962 N N . GLY A 1 124 ? -13.309 8.636 10.234 1.00 60.38 124 GLY A N 1
ATOM 963 C CA . GLY A 1 124 ? -13.157 9.489 9.053 1.00 60.38 124 GLY A CA 1
ATOM 964 C C . GLY A 1 124 ? -13.280 10.978 9.384 1.00 60.38 124 GLY A C 1
ATOM 965 O O . GLY A 1 124 ? -12.449 11.760 8.930 1.00 60.38 124 GLY A O 1
ATOM 966 N N . GLU A 1 125 ? -14.233 11.340 10.250 1.00 60.12 125 GLU A N 1
ATOM 967 C CA . GLU A 1 125 ? -14.502 12.731 10.646 1.00 60.12 125 GLU A CA 1
ATOM 968 C C . GLU A 1 125 ? -13.365 13.348 11.473 1.00 60.12 125 GLU A C 1
ATOM 970 O O . GLU A 1 125 ? -12.994 14.498 11.252 1.00 60.12 125 GLU A O 1
ATOM 975 N N . ALA A 1 126 ? -12.735 12.574 12.365 1.00 59.19 126 ALA A N 1
ATOM 976 C CA . ALA A 1 126 ? -11.585 13.035 13.148 1.00 59.19 126 ALA A CA 1
ATOM 977 C C . ALA A 1 126 ? -10.353 13.323 12.268 1.00 59.19 126 ALA A C 1
ATOM 979 O O . ALA A 1 126 ? -9.527 14.168 12.606 1.00 59.19 126 ALA A O 1
ATOM 980 N N . LEU A 1 127 ? -10.233 12.633 11.129 1.00 59.22 127 LEU A N 1
ATOM 981 C CA . LEU A 1 127 ? -9.194 12.894 10.134 1.00 59.22 127 LEU A CA 1
ATOM 982 C C . LEU A 1 127 ? -9.564 14.017 9.162 1.00 59.22 127 LEU A C 1
ATOM 984 O O . LEU A 1 127 ? -8.650 14.645 8.649 1.00 59.22 127 LEU A O 1
ATOM 988 N N . ASP A 1 128 ? -10.849 14.272 8.905 1.00 60.19 128 ASP A N 1
ATOM 989 C CA . ASP A 1 128 ? -11.304 15.440 8.127 1.00 60.19 128 ASP A CA 1
ATOM 990 C C . ASP A 1 128 ? -11.156 16.755 8.902 1.00 60.19 128 ASP A C 1
ATOM 992 O O . ASP A 1 128 ? -10.949 17.805 8.301 1.00 60.19 128 ASP A O 1
ATOM 996 N N . ALA A 1 129 ? -11.196 16.691 10.235 1.00 58.22 129 ALA A N 1
ATOM 997 C CA . ALA A 1 129 ? -10.945 17.832 11.111 1.00 58.22 129 ALA A CA 1
ATOM 998 C C . ALA A 1 129 ? -9.471 18.286 11.133 1.00 58.22 129 ALA A C 1
ATOM 1000 O O . ALA A 1 129 ? -9.176 19.384 11.604 1.00 58.22 129 ALA A O 1
ATOM 1001 N N . ALA A 1 130 ? -8.534 17.472 10.632 1.00 60.47 130 ALA A N 1
ATOM 1002 C CA . ALA A 1 130 ? -7.154 17.901 10.443 1.00 60.47 130 ALA A CA 1
ATOM 1003 C C . ALA A 1 130 ? -7.075 18.792 9.192 1.00 60.47 130 ALA A C 1
ATOM 1005 O O . ALA A 1 130 ? -7.174 18.296 8.068 1.00 60.47 130 ALA A O 1
ATOM 1006 N N . GLU A 1 131 ? -6.910 20.105 9.379 1.00 46.62 131 GLU A N 1
ATOM 1007 C CA . GLU A 1 131 ? -6.742 21.069 8.283 1.00 46.62 131 GLU A CA 1
ATOM 1008 C C . GLU A 1 131 ? -5.700 20.563 7.266 1.00 46.62 131 GLU A C 1
ATOM 1010 O O . GLU A 1 131 ? -4.542 20.311 7.601 1.00 46.62 131 GLU A O 1
ATOM 1015 N N . GLY A 1 132 ? -6.127 20.369 6.013 1.00 61.31 132 GLY A N 1
ATOM 1016 C CA . GLY A 1 132 ? -5.279 19.850 4.931 1.00 61.31 132 GLY A CA 1
ATOM 1017 C C . GLY A 1 132 ? -5.394 18.345 4.652 1.00 61.31 132 GLY A C 1
ATOM 1018 O O . GLY A 1 132 ? -4.630 17.818 3.836 1.00 61.31 132 GLY A O 1
ATOM 1019 N N . ALA A 1 133 ? -6.335 17.633 5.278 1.00 68.88 133 ALA A N 1
ATOM 1020 C CA . ALA A 1 133 ? -6.604 16.237 4.952 1.00 68.88 133 ALA A CA 1
ATOM 1021 C C . ALA A 1 133 ? -7.184 16.087 3.534 1.00 68.88 133 ALA A C 1
ATOM 1023 O O . ALA A 1 133 ? -8.296 16.518 3.238 1.00 68.88 133 ALA A O 1
ATOM 1024 N N . LYS A 1 134 ? -6.423 15.436 2.646 1.00 79.81 134 LYS A N 1
ATOM 1025 C CA . LYS A 1 134 ? -6.902 15.048 1.313 1.00 79.81 134 LYS A CA 1
ATOM 1026 C C . LYS A 1 134 ? -8.078 14.080 1.437 1.00 79.81 134 LYS A C 1
ATOM 1028 O O . LYS A 1 134 ? -8.040 13.135 2.234 1.00 79.81 134 LYS A O 1
ATOM 1033 N N . SER A 1 135 ? -9.089 14.276 0.598 1.00 83.56 135 SER A N 1
ATOM 1034 C CA . SER A 1 135 ? -10.221 13.357 0.487 1.00 83.56 135 SER A CA 1
ATOM 1035 C C . SER A 1 135 ? -9.761 11.968 0.027 1.00 83.56 135 SER A C 1
ATOM 1037 O O . SER A 1 135 ? -8.715 11.810 -0.609 1.00 83.56 135 SER A O 1
ATOM 1039 N N . LEU A 1 136 ? -10.570 10.936 0.301 1.00 81.50 136 LEU A N 1
ATOM 1040 C CA . LEU A 1 136 ? -10.264 9.570 -0.141 1.00 81.50 136 LEU A CA 1
ATOM 1041 C C . LEU A 1 136 ? -10.019 9.506 -1.659 1.00 81.50 136 LEU A C 1
ATOM 1043 O O . LEU A 1 136 ? -9.040 8.911 -2.094 1.00 81.50 136 LEU A O 1
ATOM 1047 N N . ARG A 1 137 ? -10.856 10.187 -2.451 1.00 83.25 137 ARG A N 1
ATOM 1048 C CA . ARG A 1 137 ? -10.737 10.219 -3.918 1.00 83.25 137 ARG A CA 1
ATOM 1049 C C . ARG A 1 137 ? -9.453 10.887 -4.402 1.00 83.25 137 ARG A C 1
ATOM 1051 O O . ARG A 1 137 ? -8.898 10.484 -5.420 1.00 83.25 137 ARG A O 1
ATOM 1058 N N . GLU A 1 138 ? -8.986 11.923 -3.712 1.00 87.88 138 GLU A N 1
ATOM 1059 C CA . GLU A 1 138 ? -7.720 12.580 -4.051 1.00 87.88 138 GLU A CA 1
ATOM 1060 C C . GLU A 1 138 ? -6.529 11.672 -3.755 1.00 87.88 138 GLU A C 1
ATOM 1062 O O . GLU A 1 138 ? -5.613 11.596 -4.569 1.00 87.88 138 GLU A O 1
ATOM 1067 N N . LEU A 1 139 ? -6.567 10.940 -2.638 1.00 86.56 139 LEU A N 1
ATOM 1068 C CA . LEU A 1 139 ? -5.539 9.956 -2.299 1.00 86.56 139 LEU A CA 1
ATOM 1069 C C . LEU A 1 139 ? -5.530 8.768 -3.272 1.00 86.56 139 LEU A C 1
ATOM 1071 O O . LEU A 1 139 ? -4.455 8.320 -3.658 1.00 86.56 139 LEU A O 1
ATOM 1075 N N . GLU A 1 140 ? -6.700 8.297 -3.716 1.00 86.62 140 GLU A N 1
ATOM 1076 C CA . GLU A 1 140 ? -6.816 7.269 -4.764 1.00 86.62 140 GLU A CA 1
ATOM 1077 C C . GLU A 1 140 ? -6.194 7.745 -6.080 1.00 86.62 140 GLU A C 1
ATOM 1079 O O . GLU A 1 140 ? -5.376 7.042 -6.670 1.00 86.62 140 GLU A O 1
ATOM 1084 N N . ARG A 1 141 ? -6.516 8.972 -6.514 1.00 89.06 141 ARG A N 1
ATOM 1085 C CA . ARG A 1 141 ? -5.905 9.569 -7.712 1.00 89.06 141 ARG A CA 1
ATOM 1086 C C . ARG A 1 141 ? -4.399 9.748 -7.570 1.00 89.06 141 ARG A C 1
ATOM 1088 O O . ARG A 1 141 ? -3.678 9.569 -8.544 1.00 89.06 141 ARG A O 1
ATOM 1095 N N . GLU A 1 142 ? -3.919 10.127 -6.392 1.00 89.62 142 GLU A N 1
ATOM 1096 C CA . GLU A 1 142 ? -2.491 10.308 -6.136 1.00 89.62 142 GLU A CA 1
ATOM 1097 C C . GLU A 1 142 ? -1.731 8.980 -6.204 1.00 89.62 142 GLU A C 1
ATOM 1099 O O . GLU A 1 142 ? -0.684 8.912 -6.850 1.00 89.62 142 GLU A O 1
ATOM 1104 N N . ALA A 1 143 ? -2.271 7.928 -5.583 1.00 85.12 143 ALA A N 1
ATOM 1105 C CA . ALA A 1 143 ? -1.698 6.588 -5.624 1.00 85.12 143 ALA A CA 1
ATOM 1106 C C . ALA A 1 143 ? -1.688 6.019 -7.053 1.00 85.12 143 ALA A C 1
ATOM 1108 O O . ALA A 1 143 ? -0.649 5.539 -7.513 1.00 85.12 143 ALA A O 1
ATOM 1109 N N . GLU A 1 144 ? -2.794 6.169 -7.790 1.00 86.81 144 GLU A N 1
ATOM 1110 C CA . GLU A 1 144 ? -2.891 5.749 -9.193 1.00 86.81 144 GLU A CA 1
ATOM 1111 C C . GLU A 1 144 ? -1.944 6.558 -10.091 1.00 86.81 144 GLU A C 1
ATOM 1113 O O . GLU A 1 144 ? -1.229 5.998 -10.915 1.00 86.81 144 GLU A O 1
ATOM 1118 N N . SER A 1 145 ? -1.852 7.875 -9.892 1.00 90.50 145 SER A N 1
ATOM 1119 C CA . SER A 1 145 ? -0.917 8.726 -10.634 1.00 90.50 145 SER A CA 1
ATOM 1120 C C . SER A 1 145 ? 0.542 8.349 -10.360 1.00 90.50 145 SER A C 1
ATOM 1122 O O . SER A 1 145 ? 1.357 8.330 -11.282 1.00 90.50 145 SER A O 1
ATOM 1124 N N . ALA A 1 146 ? 0.892 8.031 -9.111 1.00 86.56 146 ALA A N 1
ATOM 1125 C CA . ALA A 1 146 ? 2.235 7.576 -8.758 1.00 86.56 146 ALA A CA 1
ATOM 1126 C C . ALA A 1 146 ? 2.566 6.217 -9.386 1.00 86.56 146 ALA A C 1
ATOM 1128 O O . ALA A 1 146 ? 3.669 6.035 -9.904 1.00 86.56 146 ALA A O 1
ATOM 1129 N N . ARG A 1 147 ? 1.593 5.301 -9.415 1.00 84.19 147 ARG A N 1
ATOM 1130 C CA . ARG A 1 147 ? 1.710 4.026 -10.123 1.00 84.19 147 ARG A CA 1
ATOM 1131 C C . ARG A 1 147 ? 1.906 4.230 -11.625 1.00 84.19 147 ARG A C 1
ATOM 1133 O O . ARG A 1 147 ? 2.830 3.655 -12.190 1.00 84.19 147 ARG A O 1
ATOM 1140 N N . GLN A 1 148 ? 1.108 5.094 -12.250 1.00 86.44 148 GLN A N 1
ATOM 1141 C CA . GLN A 1 148 ? 1.227 5.390 -13.677 1.00 86.44 148 GLN A CA 1
ATOM 1142 C C . GLN A 1 148 ? 2.618 5.932 -14.023 1.00 86.44 148 GLN A C 1
ATOM 1144 O O . GLN A 1 148 ? 3.224 5.476 -14.985 1.00 86.44 148 GLN A O 1
ATOM 1149 N N . ARG A 1 149 ? 3.184 6.829 -13.199 1.00 88.38 149 ARG A N 1
ATOM 1150 C CA . ARG A 1 149 ? 4.562 7.318 -13.394 1.00 88.38 149 ARG A CA 1
ATOM 1151 C C . ARG A 1 149 ? 5.599 6.194 -13.344 1.00 88.38 149 ARG A C 1
ATOM 1153 O O . ARG A 1 149 ? 6.563 6.233 -14.104 1.00 88.38 149 ARG A O 1
ATOM 1160 N N . MET A 1 150 ? 5.420 5.203 -12.468 1.00 89.25 150 MET A N 1
ATOM 1161 C CA . MET A 1 150 ? 6.290 4.023 -12.438 1.00 89.25 150 MET A CA 1
ATOM 1162 C C . MET A 1 150 ? 6.153 3.189 -13.713 1.00 89.25 150 MET A C 1
ATOM 1164 O O . MET A 1 150 ? 7.168 2.807 -14.293 1.00 89.25 150 MET A O 1
ATOM 1168 N N . ASP A 1 151 ? 4.924 2.925 -14.156 1.00 85.62 151 ASP A N 1
ATOM 1169 C CA . ASP A 1 151 ? 4.658 2.135 -15.361 1.00 85.62 151 ASP A CA 1
ATOM 1170 C C . ASP A 1 151 ? 5.196 2.842 -16.622 1.00 85.62 151 ASP A C 1
ATOM 1172 O O . ASP A 1 151 ? 5.842 2.217 -17.468 1.00 85.62 151 ASP A O 1
ATOM 1176 N N . ASP A 1 152 ? 5.025 4.161 -16.721 1.00 89.38 152 ASP A N 1
ATOM 1177 C CA . ASP A 1 152 ? 5.578 4.988 -17.798 1.00 89.38 152 ASP A CA 1
ATOM 1178 C C . ASP A 1 152 ? 7.109 4.953 -17.799 1.00 89.38 152 ASP A C 1
ATOM 1180 O O . ASP A 1 152 ? 7.735 4.741 -18.843 1.00 89.38 152 ASP A O 1
ATOM 1184 N N . TYR A 1 153 ? 7.726 5.095 -16.624 1.00 87.88 153 TYR A N 1
ATOM 1185 C CA . TYR A 1 153 ? 9.175 5.030 -16.481 1.00 87.88 153 TYR A CA 1
ATOM 1186 C C . TYR A 1 153 ? 9.730 3.652 -16.860 1.00 87.88 153 TYR A C 1
ATOM 1188 O O . TYR A 1 153 ? 10.716 3.557 -17.595 1.00 87.88 153 TYR A O 1
ATOM 1196 N N . LEU A 1 154 ? 9.066 2.575 -16.431 1.00 84.75 154 LEU A N 1
ATOM 1197 C CA . LEU A 1 154 ? 9.423 1.211 -16.813 1.00 84.75 154 LEU A CA 1
ATOM 1198 C C . LEU A 1 154 ? 9.361 1.036 -18.335 1.00 84.75 154 LEU A C 1
ATOM 1200 O O . LEU A 1 154 ? 10.285 0.479 -18.926 1.00 84.75 154 LEU A O 1
ATOM 1204 N N . ASN A 1 155 ? 8.318 1.556 -18.984 1.00 85.12 155 ASN A N 1
ATOM 1205 C CA . ASN A 1 155 ? 8.192 1.515 -20.440 1.00 85.12 155 ASN A CA 1
ATOM 1206 C C . ASN A 1 155 ? 9.329 2.269 -21.149 1.00 85.12 155 ASN A C 1
ATOM 1208 O O . ASN A 1 155 ? 9.836 1.791 -22.168 1.00 85.12 155 ASN A O 1
ATOM 1212 N N . VAL A 1 156 ? 9.765 3.415 -20.617 1.00 84.94 156 VAL A N 1
ATOM 1213 C CA . VAL A 1 156 ? 10.918 4.166 -21.143 1.00 84.94 156 VAL A CA 1
ATOM 1214 C C . VAL A 1 156 ? 12.210 3.364 -20.988 1.00 84.94 156 VAL A C 1
ATOM 1216 O O . VAL A 1 156 ? 12.934 3.182 -21.968 1.00 84.94 156 VAL A O 1
ATOM 1219 N N . VAL A 1 157 ? 12.479 2.817 -19.801 1.00 81.62 157 VAL A N 1
ATOM 1220 C CA . VAL A 1 157 ? 13.676 1.999 -19.544 1.00 81.62 157 VAL A CA 1
ATOM 1221 C C . VAL A 1 157 ? 13.700 0.760 -20.440 1.00 81.62 157 VAL A C 1
ATOM 1223 O O . VAL A 1 157 ? 14.718 0.475 -21.066 1.00 81.62 157 VAL A O 1
ATOM 1226 N N . LEU A 1 158 ? 12.574 0.058 -20.587 1.00 80.31 158 LEU A N 1
ATOM 1227 C CA . LEU A 1 158 ? 12.471 -1.104 -21.474 1.00 80.31 158 LEU A CA 1
ATOM 1228 C C . LEU A 1 158 ? 12.701 -0.743 -22.947 1.00 80.31 158 LEU A C 1
ATOM 1230 O O . LEU A 1 158 ? 13.294 -1.537 -23.677 1.00 80.31 158 LEU A O 1
ATOM 1234 N N . ARG A 1 159 ? 12.273 0.445 -23.395 1.00 79.88 159 ARG A N 1
ATOM 1235 C CA . ARG A 1 159 ? 12.583 0.948 -24.744 1.00 79.88 159 ARG A CA 1
ATOM 1236 C C . ARG A 1 159 ? 14.071 1.242 -24.915 1.00 79.88 159 ARG A C 1
ATOM 1238 O O . ARG A 1 159 ? 14.619 0.870 -25.944 1.00 79.88 159 ARG A O 1
ATOM 1245 N N . MET A 1 160 ? 14.722 1.848 -23.921 1.00 75.19 160 MET A N 1
ATOM 1246 C CA . MET A 1 160 ? 16.166 2.127 -23.961 1.00 75.19 160 MET A CA 1
ATOM 1247 C C . MET A 1 160 ? 17.023 0.855 -23.928 1.00 75.19 160 MET A C 1
ATOM 1249 O O . MET A 1 160 ? 18.112 0.828 -24.492 1.00 75.19 160 MET A O 1
ATOM 1253 N N . LEU A 1 161 ? 16.538 -0.201 -23.269 1.00 70.25 161 LEU A N 1
ATOM 1254 C CA . LEU A 1 161 ? 17.224 -1.491 -23.175 1.00 70.25 161 LEU A CA 1
ATOM 1255 C C . LEU A 1 161 ? 16.972 -2.410 -24.376 1.00 70.25 161 LEU A C 1
ATOM 1257 O O . LEU A 1 161 ? 17.643 -3.439 -24.491 1.00 70.25 161 LEU A O 1
ATOM 1261 N N . ARG A 1 162 ? 16.029 -2.078 -25.271 1.00 73.75 162 ARG A N 1
ATOM 1262 C CA . ARG A 1 162 ? 15.870 -2.842 -26.511 1.00 73.75 162 ARG A CA 1
ATOM 1263 C C . ARG A 1 162 ? 17.130 -2.658 -27.358 1.00 73.75 162 ARG A C 1
ATOM 1265 O O . ARG A 1 162 ? 17.486 -1.519 -27.652 1.00 73.75 162 ARG A O 1
ATOM 1272 N N . PRO A 1 163 ? 17.794 -3.748 -27.776 1.00 58.53 163 PRO A N 1
ATOM 1273 C CA . PRO A 1 163 ? 18.868 -3.630 -28.742 1.00 58.53 163 PRO A CA 1
ATOM 1274 C C . PRO A 1 163 ? 18.291 -3.003 -30.012 1.00 58.53 163 PRO A C 1
ATOM 1276 O O . PRO A 1 163 ? 17.259 -3.453 -30.517 1.00 58.53 163 PRO A O 1
ATOM 1279 N N . THR A 1 164 ? 18.944 -1.958 -30.514 1.00 54.56 164 THR A N 1
ATOM 1280 C CA . THR A 1 164 ? 18.765 -1.463 -31.879 1.00 54.56 164 THR A CA 1
ATOM 1281 C C . THR A 1 164 ? 19.186 -2.583 -32.825 1.00 54.56 164 THR A C 1
ATOM 1283 O O . THR A 1 164 ? 20.330 -2.683 -33.251 1.00 54.56 164 THR A O 1
ATOM 1286 N N . ALA A 1 165 ? 18.266 -3.502 -33.097 1.00 51.50 165 ALA A N 1
ATOM 1287 C CA . ALA A 1 165 ? 18.386 -4.413 -34.214 1.00 51.50 165 ALA A CA 1
ATOM 1288 C C . ALA A 1 165 ? 18.064 -3.604 -35.474 1.00 51.50 165 ALA A C 1
ATOM 1290 O O . ALA A 1 165 ? 16.889 -3.362 -35.741 1.00 51.50 165 ALA A O 1
ATOM 1291 N N . ALA A 1 166 ? 19.116 -3.157 -36.165 1.00 44.16 166 ALA A N 1
ATOM 1292 C CA . ALA A 1 166 ? 19.196 -2.731 -37.571 1.00 44.16 166 ALA A CA 1
ATOM 1293 C C . ALA A 1 166 ? 20.001 -1.432 -37.727 1.00 44.16 166 ALA A C 1
ATOM 1295 O O . ALA A 1 166 ? 19.663 -0.398 -37.148 1.00 44.16 166 ALA A O 1
ATOM 1296 N N . GLY A 1 167 ? 21.044 -1.530 -38.550 1.00 39.47 167 GLY A N 1
ATOM 1297 C CA . GLY A 1 167 ? 21.969 -0.486 -38.964 1.00 39.47 167 GLY A CA 1
ATOM 1298 C C . GLY A 1 167 ? 23.227 -1.139 -39.498 1.00 39.47 167 GLY A C 1
ATOM 1299 O O . GLY A 1 167 ? 24.264 -0.987 -38.823 1.00 39.47 167 GLY A O 1
#

Radius of gyration: 20.58 Å; chains: 1; bounding box: 48×46×61 Å

Organism: NCBI:txid32040

Secondary structure (DSSP, 8-state):
-EEEEETTEEEEEEEEEETTEEEEEEEETTS-EEE-S--BSSHHHHHHHHHHHHHHHHHHHTTT---------PPPPP-----HHHHHHHHHHHHHHHHHHHHHHHHHHHHHHHHHHHHHTT-HHHHHTSTT---HHHHHHHHHHHHHHHHHHHHHHHHHHS-----

pLDDT: mean 73.21, std 17.34, range [29.72, 91.62]

Foldseek 3Di:
DDWDDDPNWIKDKDWDDDDQAIWIWIDTDLDAIGGDADGDHDPVVRRVVNVVVVNVVVVV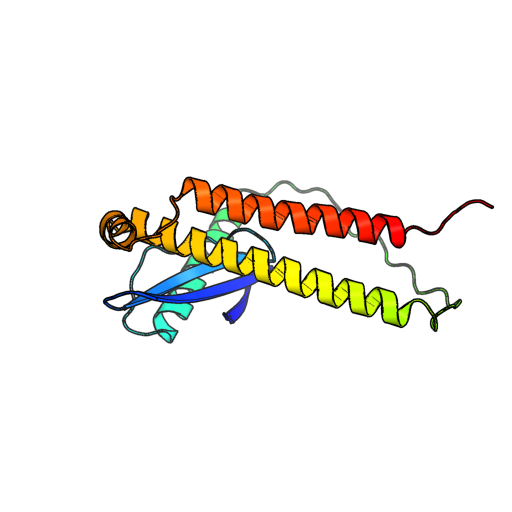VVVVDPDDDDDDDDDDDDDDDDDPPVCVVVVVVLVVVLVVLSVQLVVLRVLLSVCVNCVVVVNNVVQVVPPPRDDSVVSVVSNVVSVVVNVVSVVVVVVVPDPPPDD

Sequence (167 aa):
MRYREHAGRQVGIMVWASGDGWRGAWSVGGGAWYAVRGRWATEELAAEKTFALSRSSLGQDGLRRRRSSAPASQRPAPACATPETDRAPALRAASEQWSELRRDWQNAEVRLARRQSAICLGEGEALDAAEGAKSLRELEREAESARQRMDDYLNVVLRMLRPTAAG